Protein AF-A0A7D5AHF9-F1 (afdb_monomer_lite)

Foldseek 3Di:
DDDDPDDDDPVVVVVVVVVVVVVVVVVVVVVVVVVVVVVVVPDPPDDDDD

Secondary structure (DSSP, 8-state):
----SSPPPHHHHHHHHHHHHHHHHHHHHHHHHHHHHHHTS--SS-----

Radius of gyration: 20.03 Å; chains: 1; bounding box: 36×18×54 Å

Sequence (50 aa):
MAVPKKRSSILKKRIRKNIWKKRGYWAARKAFSLAKSLSTGNSKSFLYDK

Organism: NCBI:txid168564

InterPro domains:
  IPR002677 Large ribosomal subunit protein bL32 [MF_00340] (1-50)
  IPR044958 Large ribosomal subunit protein bL32, plant/cyanobacteria [PTHR36083] (1-49)

Structure (mmCIF, N/CA/C/O backbone):
data_AF-A0A7D5AHF9-F1
#
_entry.id   AF-A0A7D5AHF9-F1
#
loop_
_atom_site.group_PDB
_atom_site.id
_atom_site.type_symbol
_atom_site.label_atom_id
_atom_site.label_alt_id
_atom_site.label_comp_id
_atom_site.label_asym_id
_atom_site.label_entity_id
_atom_site.label_seq_id
_atom_site.pdbx_PDB_ins_code
_atom_site.Cartn_x
_atom_site.Cartn_y
_atom_site.Cartn_z
_atom_site.occupancy
_atom_site.B_iso_or_equiv
_atom_site.auth_seq_id
_atom_site.auth_comp_id
_atom_site.auth_asym_id
_atom_site.auth_atom_id
_atom_site.pdbx_PDB_model_num
ATOM 1 N N . MET A 1 1 ? 1.932 13.020 -29.560 1.00 90.50 1 MET A N 1
ATOM 2 C CA . MET A 1 1 ? 2.154 12.354 -28.252 1.00 90.50 1 MET A CA 1
ATOM 3 C C . MET A 1 1 ? 3.536 11.718 -28.248 1.00 90.50 1 MET A C 1
ATOM 5 O O . MET A 1 1 ? 3.946 11.210 -29.284 1.00 90.50 1 MET A O 1
ATOM 9 N N . ALA A 1 2 ? 4.261 11.753 -27.128 1.00 94.44 2 ALA A N 1
ATOM 10 C CA . ALA A 1 2 ? 5.571 11.107 -27.045 1.00 94.44 2 ALA A CA 1
ATOM 11 C C . ALA A 1 2 ? 5.420 9.577 -26.966 1.00 94.44 2 ALA A C 1
ATOM 13 O O . ALA A 1 2 ? 4.662 9.069 -26.141 1.00 94.44 2 ALA A O 1
ATOM 14 N N . VAL A 1 3 ? 6.154 8.849 -27.812 1.00 96.81 3 VAL A N 1
ATOM 15 C CA . VAL A 1 3 ? 6.145 7.377 -27.871 1.00 96.81 3 VAL A CA 1
ATOM 16 C C . VAL A 1 3 ? 7.487 6.846 -27.357 1.00 96.81 3 VAL A C 1
ATOM 18 O O . VAL A 1 3 ? 8.537 7.377 -27.727 1.00 96.81 3 VAL A O 1
ATOM 21 N N . PRO A 1 4 ? 7.509 5.801 -26.508 1.00 95.31 4 PRO A N 1
ATOM 22 C CA . PRO A 1 4 ? 8.761 5.239 -26.021 1.00 95.31 4 PRO A CA 1
ATOM 23 C C . PRO A 1 4 ? 9.558 4.605 -27.164 1.00 95.31 4 PRO A C 1
ATOM 25 O O . PRO A 1 4 ? 9.107 3.663 -27.810 1.00 95.31 4 PRO A O 1
ATOM 28 N N . LYS A 1 5 ? 10.795 5.066 -27.367 1.00 96.81 5 LYS A N 1
ATOM 29 C CA . LYS A 1 5 ? 11.676 4.536 -28.421 1.00 96.81 5 LYS A CA 1
ATOM 30 C C . LYS A 1 5 ? 12.120 3.089 -28.172 1.00 96.81 5 LYS A C 1
ATOM 32 O O . LYS A 1 5 ? 12.418 2.361 -29.116 1.00 96.81 5 LYS A O 1
ATOM 37 N N . LYS A 1 6 ? 12.209 2.677 -26.903 1.00 96.94 6 LYS A N 1
ATOM 38 C CA . LYS A 1 6 ? 12.638 1.339 -26.468 1.00 96.94 6 LYS A CA 1
ATOM 39 C C . LYS A 1 6 ? 11.822 0.887 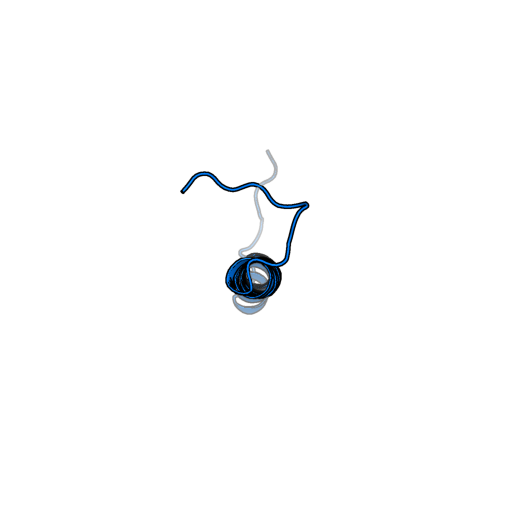-25.259 1.00 96.94 6 LYS A C 1
ATOM 41 O O . LYS A 1 6 ? 11.397 1.700 -24.438 1.00 96.94 6 LYS A O 1
ATOM 46 N N . ARG A 1 7 ? 11.653 -0.430 -25.111 1.00 94.56 7 ARG A N 1
ATOM 47 C CA . ARG A 1 7 ? 11.030 -1.019 -23.916 1.00 94.56 7 ARG A CA 1
ATOM 48 C C . ARG A 1 7 ? 11.912 -0.821 -22.684 1.00 94.56 7 ARG A C 1
ATOM 50 O O . ARG A 1 7 ? 13.134 -0.917 -22.756 1.00 94.56 7 ARG A O 1
ATOM 57 N N . SER A 1 8 ? 11.298 -0.624 -21.520 1.00 94.75 8 SER A N 1
ATOM 58 C CA . SER A 1 8 ? 12.045 -0.632 -20.260 1.00 94.75 8 SER A CA 1
ATOM 59 C C . SER A 1 8 ? 12.631 -2.019 -19.984 1.00 94.75 8 SER A C 1
ATOM 61 O O . SER A 1 8 ? 11.952 -3.030 -20.197 1.00 94.75 8 SER A O 1
ATOM 63 N N . SER A 1 9 ? 13.846 -2.065 -19.433 1.00 97.69 9 S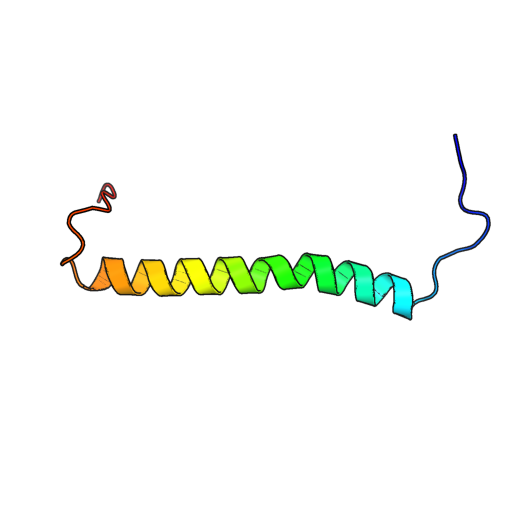ER A N 1
ATOM 64 C CA . SER A 1 9 ? 14.438 -3.316 -18.957 1.00 97.69 9 SER A CA 1
ATOM 65 C C . SER A 1 9 ? 13.561 -3.983 -17.891 1.00 97.69 9 SER A C 1
ATOM 67 O O . SER A 1 9 ? 12.764 -3.335 -17.198 1.00 97.69 9 SER A O 1
ATOM 69 N N . ILE A 1 10 ? 13.707 -5.302 -17.754 1.00 97.75 10 ILE A N 1
ATOM 70 C CA . ILE A 1 10 ? 12.922 -6.107 -16.807 1.00 97.75 10 ILE A CA 1
ATOM 71 C C . ILE A 1 10 ? 13.121 -5.595 -15.376 1.00 97.75 10 ILE A C 1
ATOM 73 O O . ILE A 1 10 ? 12.141 -5.424 -14.648 1.00 97.75 10 ILE A O 1
ATOM 77 N N . LEU A 1 11 ? 14.365 -5.276 -15.004 1.00 98.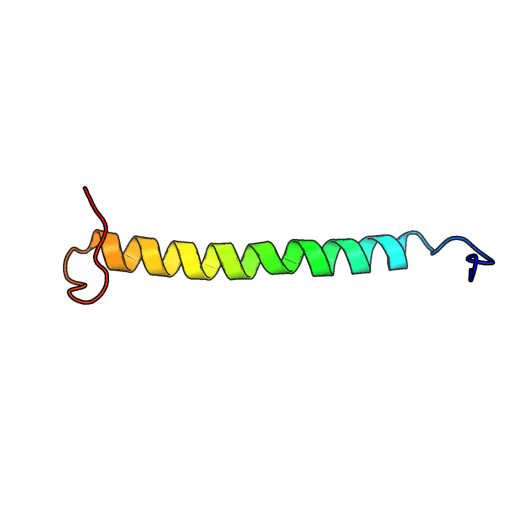12 11 LEU A N 1
ATOM 78 C CA . LEU A 1 11 ? 14.707 -4.754 -13.684 1.00 98.12 11 LEU A CA 1
ATOM 79 C C . LEU A 1 11 ? 14.013 -3.414 -13.399 1.00 98.12 11 LEU A C 1
ATOM 81 O O . LEU A 1 11 ? 13.315 -3.289 -12.394 1.00 98.12 11 LEU A O 1
ATOM 85 N N . LYS A 1 12 ? 14.104 -2.441 -14.318 1.00 97.38 12 LYS A N 1
ATOM 86 C CA . LYS A 1 12 ? 13.459 -1.124 -14.156 1.00 97.38 12 LYS A CA 1
ATOM 87 C C . LYS A 1 12 ? 11.936 -1.248 -14.027 1.00 97.38 12 LYS A C 1
ATOM 89 O O . LYS A 1 12 ? 11.328 -0.556 -13.213 1.00 97.38 12 LYS A O 1
ATOM 94 N N . LYS A 1 13 ? 11.315 -2.169 -14.774 1.00 97.00 13 LYS A N 1
ATOM 95 C CA . LYS A 1 13 ? 9.881 -2.480 -14.640 1.00 97.00 13 LYS A CA 1
ATOM 96 C C . LYS A 1 13 ? 9.544 -3.042 -13.250 1.00 97.00 13 LYS A C 1
ATOM 98 O O . LYS A 1 13 ? 8.553 -2.617 -12.658 1.00 97.00 13 LYS A O 1
ATOM 103 N N . ARG A 1 14 ? 10.347 -3.978 -12.726 1.00 98.12 14 ARG A N 1
ATOM 104 C CA . ARG A 1 14 ? 10.144 -4.582 -11.393 1.00 98.12 14 ARG A CA 1
ATOM 105 C C . ARG A 1 14 ? 10.289 -3.551 -10.271 1.00 98.12 14 ARG A C 1
ATOM 107 O O . ARG A 1 14 ? 9.419 -3.500 -9.409 1.00 98.12 14 ARG A O 1
ATOM 114 N N . ILE A 1 15 ? 11.302 -2.683 -10.326 1.00 98.06 15 ILE A N 1
ATOM 115 C CA . ILE A 1 15 ? 11.519 -1.623 -9.324 1.00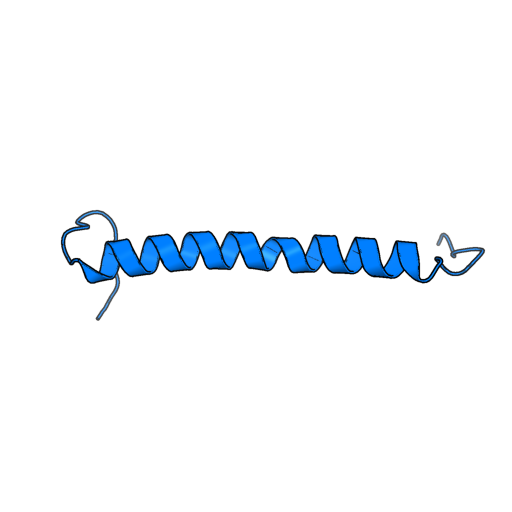 98.06 15 ILE A CA 1
ATOM 116 C C . ILE A 1 15 ? 10.293 -0.708 -9.214 1.00 98.06 15 ILE A C 1
ATOM 118 O O . ILE A 1 15 ? 9.782 -0.501 -8.115 1.00 98.06 15 ILE A O 1
ATOM 122 N N . ARG A 1 16 ? 9.748 -0.229 -10.342 1.00 97.00 16 ARG A N 1
ATOM 123 C CA . ARG A 1 16 ? 8.533 0.611 -10.328 1.00 97.00 16 ARG A CA 1
ATOM 124 C C . ARG A 1 16 ? 7.335 -0.108 -9.702 1.00 97.00 16 ARG A C 1
ATOM 126 O O . ARG A 1 16 ? 6.625 0.481 -8.892 1.00 97.00 16 ARG A O 1
ATOM 133 N N . LYS A 1 17 ? 7.135 -1.392 -10.026 1.00 97.31 17 LYS A N 1
ATOM 134 C CA . LYS A 1 17 ? 6.071 -2.204 -9.409 1.00 97.31 17 LYS A CA 1
ATOM 135 C C . LYS A 1 17 ? 6.287 -2.387 -7.904 1.00 97.31 17 LYS A C 1
ATOM 137 O O . LYS A 1 17 ? 5.322 -2.317 -7.150 1.00 97.31 17 LYS A O 1
ATOM 142 N N . ASN A 1 18 ? 7.526 -2.583 -7.458 1.00 97.12 18 ASN A N 1
ATOM 143 C CA . ASN A 1 18 ? 7.844 -2.730 -6.038 1.00 97.12 18 ASN A CA 1
ATOM 144 C C . ASN A 1 18 ? 7.586 -1.439 -5.256 1.00 97.12 18 ASN A C 1
ATOM 146 O O . ASN A 1 18 ? 7.053 -1.508 -4.153 1.00 97.12 18 ASN A O 1
ATOM 150 N N . ILE A 1 19 ? 7.881 -0.270 -5.833 1.00 97.00 19 ILE A N 1
ATOM 151 C CA . ILE A 1 19 ? 7.546 1.028 -5.223 1.00 97.00 19 ILE A CA 1
ATOM 152 C C . ILE A 1 19 ? 6.032 1.153 -5.022 1.00 97.00 19 ILE A C 1
ATOM 154 O O . ILE A 1 19 ? 5.589 1.555 -3.947 1.00 97.00 19 ILE A O 1
ATOM 158 N N . TRP A 1 20 ? 5.234 0.757 -6.017 1.00 96.19 20 TRP A N 1
ATOM 159 C CA . TRP A 1 20 ? 3.776 0.762 -5.894 1.00 96.19 20 TRP A CA 1
ATOM 160 C C . TRP A 1 20 ? 3.290 -0.212 -4.807 1.00 96.19 20 TRP A C 1
ATOM 162 O O . TRP A 1 20 ? 2.538 0.188 -3.921 1.00 96.19 20 TRP A O 1
ATOM 172 N N . LYS A 1 21 ? 3.808 -1.449 -4.781 1.00 94.94 21 LYS A N 1
ATOM 173 C CA . LYS A 1 21 ? 3.480 -2.456 -3.751 1.00 94.94 21 LYS A CA 1
ATOM 174 C C . LYS A 1 21 ? 3.898 -2.042 -2.333 1.00 94.94 21 LYS A C 1
ATOM 176 O O . LYS A 1 21 ? 3.179 -2.326 -1.379 1.00 94.94 21 LYS A O 1
ATOM 181 N N . LYS A 1 22 ? 5.021 -1.330 -2.177 1.00 96.19 22 LYS A N 1
ATOM 182 C CA . LYS A 1 22 ? 5.528 -0.852 -0.876 1.00 96.19 22 LYS A CA 1
ATOM 183 C C . LYS A 1 22 ? 4.541 0.084 -0.170 1.00 96.19 22 LYS A C 1
ATOM 185 O O . LYS A 1 22 ? 4.543 0.151 1.055 1.00 96.19 22 LYS A O 1
ATOM 190 N N . ARG A 1 23 ? 3.670 0.778 -0.909 1.00 95.81 23 ARG A N 1
ATOM 191 C CA . ARG A 1 23 ? 2.612 1.616 -0.318 1.00 95.81 23 ARG A CA 1
ATOM 192 C C . ARG A 1 23 ? 1.621 0.790 0.510 1.00 95.81 23 ARG A C 1
ATOM 194 O O . ARG A 1 23 ? 1.218 1.240 1.577 1.00 95.81 23 ARG A O 1
ATOM 201 N N . GLY A 1 24 ? 1.312 -0.436 0.077 1.00 95.94 24 GLY A N 1
ATOM 202 C CA . GLY A 1 24 ? 0.426 -1.349 0.806 1.00 95.94 24 GLY A CA 1
ATOM 203 C C . GLY A 1 24 ? 0.978 -1.752 2.174 1.00 95.94 24 GLY A C 1
ATOM 204 O O . GLY A 1 24 ? 0.233 -1.796 3.145 1.00 95.94 24 GLY A O 1
ATOM 205 N N . TYR A 1 25 ? 2.296 -1.939 2.284 1.00 96.00 25 TYR A N 1
ATOM 206 C CA . TYR A 1 25 ? 2.945 -2.240 3.564 1.00 96.00 25 TYR A CA 1
ATOM 207 C C . TYR A 1 25 ? 2.708 -1.142 4.612 1.00 96.00 25 TYR A C 1
ATOM 209 O O . TYR A 1 25 ? 2.370 -1.429 5.759 1.00 96.00 25 TYR A O 1
ATOM 217 N N . TRP A 1 26 ? 2.830 0.127 4.217 1.00 96.06 26 TRP A N 1
ATOM 218 C CA . TRP A 1 26 ? 2.582 1.251 5.123 1.00 96.06 26 TRP A CA 1
ATOM 219 C C . TRP A 1 26 ? 1.117 1.353 5.544 1.00 96.06 26 TRP A C 1
ATOM 221 O O . TRP A 1 26 ? 0.844 1.634 6.711 1.00 96.06 26 TRP A O 1
ATOM 231 N N . ALA A 1 27 ? 0.186 1.101 4.621 1.00 96.38 27 ALA A N 1
ATOM 232 C CA . ALA A 1 27 ? -1.240 1.061 4.928 1.00 96.38 27 ALA A CA 1
ATOM 233 C C . ALA A 1 27 ? -1.566 -0.069 5.917 1.00 96.38 27 ALA A C 1
ATOM 235 O O . ALA A 1 27 ? -2.195 0.185 6.940 1.00 96.38 27 ALA A O 1
ATOM 236 N N . ALA A 1 28 ? -1.050 -1.278 5.674 1.00 96.50 28 ALA A N 1
ATOM 237 C CA . ALA A 1 28 ? -1.237 -2.426 6.558 1.00 96.50 28 ALA A CA 1
ATOM 238 C C . ALA A 1 28 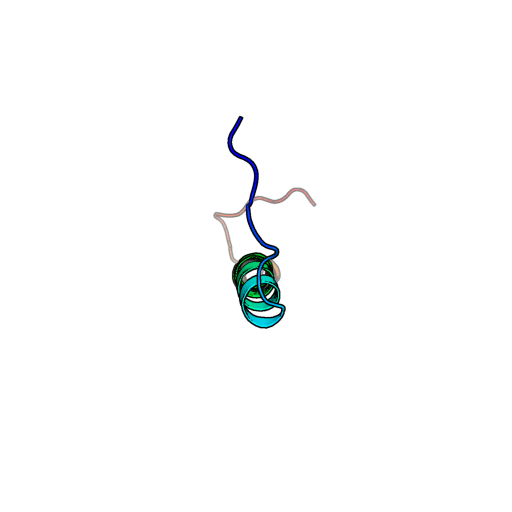? -0.694 -2.158 7.968 1.00 96.50 28 ALA A C 1
ATOM 240 O O . ALA A 1 28 ? -1.359 -2.458 8.956 1.00 96.50 28 ALA A O 1
ATOM 241 N N . ARG A 1 29 ? 0.481 -1.526 8.080 1.00 96.75 29 ARG A N 1
ATOM 242 C CA . ARG A 1 29 ? 1.078 -1.207 9.383 1.00 96.75 29 ARG A CA 1
ATOM 243 C C . ARG A 1 29 ? 0.237 -0.211 10.184 1.00 96.75 29 ARG A C 1
ATOM 245 O O . ARG A 1 29 ? 0.053 -0.397 11.384 1.00 96.75 29 ARG A O 1
ATOM 252 N N . LYS A 1 30 ? -0.300 0.821 9.522 1.00 95.44 30 LYS A N 1
ATOM 253 C CA . LYS A 1 30 ? -1.221 1.784 10.147 1.00 95.44 30 LYS A CA 1
ATOM 254 C C . LYS A 1 30 ? -2.537 1.117 10.553 1.00 95.44 30 LYS A C 1
ATOM 256 O O . LYS A 1 30 ? -2.978 1.306 11.680 1.00 95.44 30 LYS A O 1
ATOM 261 N N . ALA A 1 31 ? -3.118 0.304 9.671 1.00 95.19 31 ALA A N 1
ATOM 262 C CA . ALA A 1 31 ? -4.359 -0.421 9.936 1.00 95.19 31 ALA A CA 1
ATOM 263 C C . ALA A 1 31 ? -4.221 -1.393 11.118 1.00 95.19 31 ALA A C 1
ATOM 265 O O . ALA A 1 31 ? -5.088 -1.430 11.983 1.00 95.19 31 ALA A O 1
ATOM 266 N N . PHE A 1 32 ? -3.107 -2.126 11.206 1.00 95.12 32 PHE A N 1
ATOM 267 C CA . PHE A 1 32 ? -2.845 -3.037 12.321 1.00 95.12 32 PHE A CA 1
ATOM 268 C C . PHE A 1 32 ? -2.712 -2.296 13.658 1.00 95.12 32 PHE A C 1
ATOM 270 O O . PHE A 1 32 ? -3.335 -2.683 14.645 1.00 95.12 32 PHE A O 1
ATOM 277 N N . SER A 1 33 ? -1.941 -1.202 13.677 1.00 92.56 33 SER A N 1
ATOM 278 C CA . SER A 1 33 ? -1.813 -0.334 14.854 1.00 92.56 33 SER A CA 1
ATOM 279 C C . SER A 1 33 ? -3.173 0.199 15.310 1.00 92.56 33 SER A C 1
ATOM 281 O O . SER A 1 33 ? -3.471 0.198 16.503 1.00 92.56 33 SER A O 1
ATOM 283 N N . LEU A 1 34 ? -4.009 0.624 14.360 1.00 90.94 34 LEU A N 1
ATOM 284 C CA . LEU A 1 34 ? -5.356 1.108 14.635 1.00 90.94 34 LEU A CA 1
ATOM 285 C C . LEU A 1 34 ? -6.244 -0.001 15.213 1.00 90.94 34 LEU A C 1
ATOM 287 O O . LEU A 1 34 ? -6.833 0.190 16.271 1.00 90.94 34 LEU A O 1
ATOM 291 N N . ALA A 1 35 ? -6.283 -1.177 14.584 1.00 91.75 35 ALA A N 1
ATOM 292 C CA . ALA A 1 35 ? -7.088 -2.306 15.049 1.00 91.75 35 ALA A CA 1
ATOM 293 C C . ALA A 1 35 ? -6.741 -2.712 16.490 1.00 91.75 35 ALA A C 1
ATOM 295 O O . ALA A 1 35 ? -7.635 -2.945 17.303 1.00 91.75 35 ALA A O 1
ATOM 296 N N . LYS A 1 36 ? -5.447 -2.731 16.841 1.00 91.88 36 LYS A N 1
ATOM 297 C CA . LYS A 1 36 ? -5.008 -2.987 18.219 1.00 91.88 36 LYS A CA 1
ATOM 298 C C . LYS A 1 36 ? -5.502 -1.918 19.190 1.00 91.88 36 LYS A C 1
ATOM 300 O O . LYS A 1 36 ? -6.044 -2.275 20.232 1.00 91.88 36 LYS A O 1
ATOM 305 N N . SER A 1 37 ? -5.393 -0.639 18.833 1.00 89.38 37 SER A N 1
ATOM 306 C CA . SER A 1 37 ? -5.932 0.454 19.652 1.00 89.38 37 SER A CA 1
ATOM 307 C C . SER A 1 37 ? -7.433 0.282 19.911 1.00 89.38 37 SER A C 1
ATOM 309 O O . SER A 1 37 ? -7.863 0.355 21.060 1.00 89.38 37 SER A O 1
ATOM 311 N N . LEU A 1 38 ? -8.218 -0.014 18.870 1.00 87.75 38 LEU A N 1
ATOM 312 C CA . LEU A 1 38 ? -9.670 -0.191 18.982 1.00 87.75 38 LEU A CA 1
ATOM 313 C C . LEU A 1 38 ? -10.058 -1.423 19.795 1.00 87.75 38 LEU A C 1
ATOM 315 O O . LEU A 1 38 ? -11.008 -1.366 20.571 1.00 87.75 38 LEU A O 1
ATOM 319 N N . SER A 1 39 ? -9.296 -2.515 19.675 1.00 85.94 39 SER A N 1
ATOM 320 C CA . SER A 1 39 ? -9.580 -3.758 20.404 1.00 85.94 39 SER A CA 1
ATOM 321 C C . SER A 1 39 ? -9.546 -3.600 21.928 1.00 85.94 39 SER A C 1
ATOM 323 O O . SER A 1 39 ? -10.183 -4.374 22.631 1.00 85.94 39 SER A O 1
ATOM 325 N N . THR A 1 40 ? -8.848 -2.583 22.446 1.00 86.88 40 THR A N 1
ATOM 326 C CA . THR A 1 40 ? -8.782 -2.317 23.892 1.00 86.88 40 THR A CA 1
ATOM 327 C C . THR A 1 40 ? -10.005 -1.585 24.447 1.00 86.88 40 THR A C 1
ATOM 329 O O . THR A 1 40 ? -10.142 -1.506 25.661 1.00 86.88 40 THR A O 1
ATOM 332 N N . GLY A 1 41 ? -10.871 -1.009 23.602 1.00 80.94 41 GLY A N 1
ATOM 333 C CA . GLY A 1 41 ? -12.059 -0.255 24.036 1.00 80.94 41 GLY A CA 1
ATOM 334 C C . GLY A 1 41 ? -11.775 1.063 24.777 1.00 80.94 41 GLY A C 1
ATOM 335 O O . GLY A 1 41 ? -12.702 1.801 25.092 1.00 80.94 41 GLY A O 1
ATOM 336 N N . ASN A 1 42 ? -10.504 1.397 25.020 1.00 81.31 42 ASN A N 1
ATOM 337 C CA . ASN A 1 42 ? -10.093 2.582 25.780 1.00 81.31 42 ASN A CA 1
ATOM 338 C C . ASN A 1 42 ? -10.015 3.856 24.922 1.00 81.31 42 ASN A C 1
ATOM 340 O O . ASN A 1 42 ? -9.895 4.966 25.446 1.00 81.31 42 ASN A O 1
ATOM 344 N N . SER A 1 43 ? -10.049 3.721 23.594 1.00 78.12 43 SER A N 1
ATOM 345 C CA . SER A 1 43 ? -9.945 4.846 22.667 1.00 78.12 43 SER A CA 1
ATOM 346 C C . SER A 1 43 ? -11.261 5.623 22.594 1.00 78.12 43 SER A C 1
ATOM 348 O O . SER A 1 43 ? -12.170 5.239 21.866 1.00 78.12 43 SER A O 1
ATOM 350 N N . LYS A 1 44 ? -11.341 6.749 23.313 1.00 77.06 44 LYS A N 1
ATOM 351 C CA . LYS A 1 44 ? -12.513 7.651 23.320 1.00 77.06 44 LYS A CA 1
ATOM 352 C C . LYS A 1 44 ? -12.627 8.550 22.081 1.00 77.06 44 LYS A C 1
ATOM 354 O O . LYS A 1 44 ? -13.666 9.154 21.860 1.00 77.06 44 LYS A O 1
ATOM 359 N N . SER A 1 45 ? -11.552 8.678 21.303 1.00 82.75 45 SER A N 1
ATOM 360 C CA . SER A 1 45 ? -11.472 9.578 20.143 1.00 82.75 45 SER A CA 1
ATOM 361 C C . SER A 1 45 ? -11.890 8.935 18.822 1.00 82.75 45 SER A C 1
ATOM 363 O O . SER A 1 45 ? -12.156 9.651 17.861 1.00 82.75 45 SER A O 1
ATOM 365 N N . PHE A 1 46 ? -11.926 7.604 18.746 1.00 80.44 46 PHE A N 1
ATOM 366 C CA . PHE A 1 46 ? -12.270 6.887 17.524 1.00 80.44 46 PHE A CA 1
ATOM 367 C C . PHE A 1 46 ? -13.651 6.256 17.680 1.00 80.44 46 PHE A C 1
ATOM 369 O O . PHE A 1 46 ? -13.803 5.245 18.364 1.00 80.44 46 PHE A O 1
ATOM 376 N N . LEU A 1 47 ? -14.649 6.880 17.057 1.00 78.12 47 LEU A N 1
ATOM 377 C CA . LEU A 1 47 ? -16.020 6.384 17.006 1.00 78.12 47 LEU A CA 1
ATOM 378 C C . LEU A 1 47 ? -16.167 5.479 15.781 1.00 78.12 47 LEU A C 1
ATOM 380 O O . LEU A 1 47 ? -15.883 5.900 14.660 1.00 78.12 47 LEU A O 1
ATOM 384 N N . TYR A 1 48 ? -16.597 4.241 15.996 1.00 76.06 48 TYR A N 1
ATOM 385 C CA . TYR A 1 48 ? -17.046 3.352 14.933 1.00 76.06 48 TYR A CA 1
ATOM 386 C C . TYR A 1 48 ? -18.417 2.811 15.324 1.00 76.06 48 TYR A C 1
ATOM 388 O O . TYR A 1 48 ? -18.654 2.535 16.501 1.00 76.06 48 TYR A O 1
ATOM 396 N N . ASP A 1 49 ? -19.316 2.731 14.349 1.00 73.00 49 ASP A N 1
ATOM 397 C CA . ASP A 1 49 ? -20.643 2.170 14.573 1.00 73.00 49 ASP A CA 1
ATOM 398 C C . ASP A 1 49 ? -20.535 0.646 14.680 1.00 73.00 49 ASP A C 1
ATOM 400 O O . ASP A 1 49 ? -19.670 0.040 14.033 1.00 73.00 49 ASP A O 1
ATOM 404 N N . LYS A 1 50 ? -21.336 0.054 15.564 1.00 59.06 50 LYS A N 1
ATOM 405 C CA . LYS A 1 50 ? -21.187 -1.348 15.971 1.00 59.06 50 LYS A CA 1
ATOM 406 C C . LYS A 1 50 ? -22.018 -2.294 15.120 1.00 59.06 50 LYS A C 1
ATOM 408 O O . 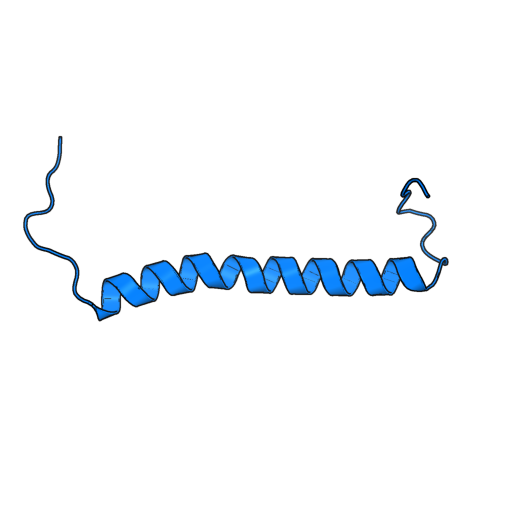LYS A 1 50 ? -23.182 -1.951 14.833 1.00 59.06 50 LYS A O 1
#

pLDDT: mean 91.26, std 8.33, range [59.06, 98.12]